Protein AF-A0A956X8L7-F1 (afdb_monomer_lite)

Structure (mmCIF, N/CA/C/O backbone):
data_AF-A0A956X8L7-F1
#
_entry.id   AF-A0A956X8L7-F1
#
loop_
_atom_site.group_PDB
_atom_site.id
_atom_site.type_symbol
_atom_site.label_atom_id
_atom_site.label_alt_id
_atom_site.label_comp_id
_atom_site.label_asym_id
_atom_site.label_entity_id
_atom_site.label_seq_id
_atom_site.pdbx_PDB_ins_code
_atom_site.Cartn_x
_atom_site.Cartn_y
_atom_site.Cartn_z
_atom_site.occupancy
_atom_site.B_iso_or_equiv
_atom_site.auth_seq_id
_atom_site.auth_comp_id
_atom_site.auth_asym_id
_atom_site.auth_atom_id
_atom_site.pdbx_PDB_model_num
ATOM 1 N N . LEU A 1 1 ? 12.543 7.233 -5.188 1.00 60.00 1 LEU A N 1
ATOM 2 C CA . LEU A 1 1 ? 12.153 8.147 -4.090 1.00 60.00 1 LEU A CA 1
ATOM 3 C C . LEU A 1 1 ? 12.471 7.559 -2.713 1.00 60.00 1 LEU A C 1
ATOM 5 O O . LEU A 1 1 ? 13.225 8.184 -1.989 1.00 60.00 1 LEU A O 1
ATOM 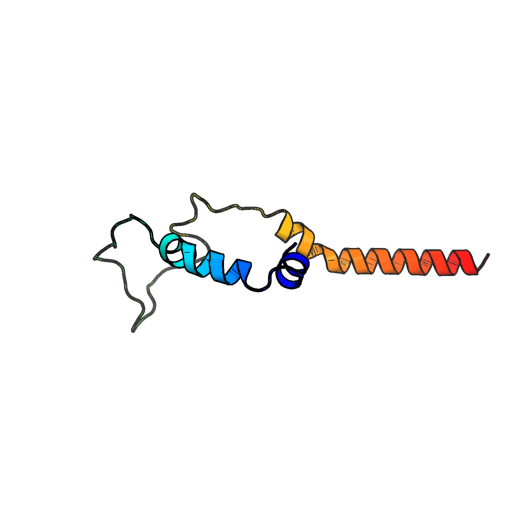9 N N . PHE A 1 2 ? 12.011 6.344 -2.386 1.00 66.06 2 PHE A N 1
ATOM 10 C CA . PHE A 1 2 ? 12.256 5.699 -1.081 1.00 66.06 2 PHE A CA 1
ATOM 11 C C . PHE A 1 2 ? 13.749 5.516 -0.731 1.00 66.06 2 PHE A C 1
ATOM 13 O O . PHE A 1 2 ? 14.177 5.873 0.358 1.00 66.06 2 PHE A O 1
ATOM 20 N N . LEU A 1 3 ? 14.565 5.057 -1.690 1.00 68.94 3 LEU A N 1
ATOM 21 C CA . LEU A 1 3 ? 16.022 4.894 -1.529 1.00 68.94 3 LEU A CA 1
ATOM 22 C C . LEU A 1 3 ? 16.750 6.202 -1.182 1.00 68.94 3 LEU A C 1
ATOM 24 O O . LEU A 1 3 ? 17.623 6.217 -0.323 1.00 68.94 3 LEU A O 1
ATOM 28 N N . TRP A 1 4 ? 16.375 7.306 -1.829 1.00 79.81 4 TRP A N 1
ATOM 29 C CA . TRP A 1 4 ? 16.960 8.621 -1.561 1.00 79.81 4 TRP A CA 1
ATOM 30 C C . TRP A 1 4 ? 16.417 9.232 -0.269 1.00 79.81 4 TRP A C 1
ATOM 32 O O . TRP A 1 4 ? 17.185 9.781 0.512 1.00 79.81 4 TRP A O 1
ATOM 42 N N . GLY A 1 5 ? 15.118 9.070 -0.004 1.00 75.06 5 GLY A N 1
ATOM 43 C CA . GLY A 1 5 ? 14.490 9.504 1.241 1.00 75.06 5 GLY A CA 1
ATOM 44 C C . GLY A 1 5 ? 15.132 8.855 2.463 1.00 75.06 5 GLY A C 1
ATOM 45 O O . GLY A 1 5 ? 15.525 9.565 3.376 1.00 75.06 5 GLY A O 1
ATOM 46 N N . ASN A 1 6 ? 15.351 7.537 2.442 1.00 79.56 6 ASN A N 1
ATOM 47 C CA . ASN A 1 6 ? 16.009 6.839 3.549 1.00 79.56 6 ASN A CA 1
ATOM 48 C C . ASN A 1 6 ? 17.487 7.234 3.703 1.00 79.56 6 ASN A C 1
ATOM 50 O O . ASN A 1 6 ? 18.012 7.279 4.809 1.00 79.56 6 ASN A O 1
ATOM 54 N N . LYS A 1 7 ? 18.165 7.549 2.591 1.00 81.69 7 LYS A N 1
ATOM 55 C CA . LYS A 1 7 ? 19.572 7.965 2.610 1.00 81.69 7 LYS A CA 1
ATOM 56 C C . LYS A 1 7 ? 19.782 9.338 3.254 1.00 81.69 7 LYS A C 1
ATOM 58 O O . LYS A 1 7 ? 20.809 9.540 3.891 1.00 81.69 7 LYS A O 1
ATOM 63 N N . PHE A 1 8 ? 18.835 10.260 3.094 1.00 85.44 8 PHE A N 1
ATOM 64 C CA . PHE A 1 8 ? 18.934 11.610 3.659 1.00 85.44 8 PHE A CA 1
ATOM 65 C C . PHE A 1 8 ? 18.135 11.796 4.956 1.00 85.44 8 PHE A C 1
ATOM 67 O O . PHE A 1 8 ? 18.496 12.634 5.775 1.00 85.44 8 PHE A O 1
ATOM 74 N N . PHE A 1 9 ? 17.080 11.008 5.166 1.00 87.38 9 PHE A N 1
ATOM 75 C CA . PHE A 1 9 ? 16.145 11.138 6.285 1.00 87.38 9 PHE A CA 1
ATOM 76 C C . PHE A 1 9 ? 15.689 9.756 6.800 1.00 87.38 9 PHE A C 1
ATOM 78 O O . PHE A 1 9 ? 14.512 9.408 6.672 1.00 87.38 9 PHE A O 1
ATOM 85 N N . PRO A 1 10 ? 16.591 8.953 7.395 1.00 82.38 10 PRO A N 1
ATOM 86 C CA . PRO A 1 10 ? 16.318 7.552 7.730 1.00 82.38 10 PRO A CA 1
ATOM 87 C C . PRO A 1 10 ? 15.159 7.355 8.721 1.00 82.38 10 PRO A C 1
ATOM 89 O O . PRO A 1 10 ? 14.432 6.377 8.626 1.00 82.38 10 PRO A O 1
ATOM 92 N N . GLY A 1 11 ? 14.935 8.303 9.638 1.00 88.44 11 GLY A N 1
ATOM 93 C CA . GLY A 1 11 ? 13.873 8.214 10.651 1.00 88.44 11 GLY A CA 1
ATOM 94 C C . GLY A 1 11 ? 12.547 8.882 10.273 1.00 88.44 11 GLY A C 1
ATOM 95 O O . GLY A 1 11 ? 11.600 8.838 11.056 1.00 88.44 11 GLY A O 1
ATOM 96 N N . LEU A 1 12 ? 12.451 9.535 9.108 1.00 89.75 12 LEU A N 1
ATOM 97 C CA . LEU A 1 12 ? 11.253 10.309 8.758 1.00 89.75 12 LEU A CA 1
ATOM 98 C C . LEU A 1 12 ? 10.035 9.405 8.532 1.00 89.75 12 LEU A C 1
ATOM 100 O O . LEU A 1 12 ? 8.924 9.761 8.924 1.00 89.75 12 LEU A O 1
ATOM 104 N N . GLY A 1 13 ? 10.256 8.230 7.934 1.00 87.25 13 GLY A N 1
ATOM 105 C CA . GLY A 1 13 ? 9.221 7.209 7.769 1.00 87.25 13 GLY A CA 1
ATOM 106 C C . GLY A 1 13 ? 8.701 6.715 9.116 1.00 87.25 13 GLY A C 1
ATOM 107 O O . GLY A 1 13 ? 7.495 6.743 9.348 1.00 87.25 13 GLY A O 1
ATOM 108 N N . ASP A 1 14 ? 9.606 6.358 10.026 1.00 89.00 14 ASP A N 1
ATOM 109 C CA . ASP A 1 14 ? 9.255 5.858 11.358 1.00 89.00 14 ASP A CA 1
ATOM 110 C C . ASP A 1 14 ? 8.512 6.910 12.185 1.00 89.00 14 ASP A C 1
ATOM 112 O O . ASP A 1 14 ? 7.491 6.604 12.796 1.00 89.00 14 ASP A O 1
ATOM 116 N N . TRP A 1 15 ? 8.952 8.171 12.152 1.00 90.38 15 TRP A N 1
ATOM 117 C CA . TRP A 1 15 ? 8.256 9.268 12.829 1.00 90.38 15 TRP A CA 1
ATOM 118 C C . TRP A 1 15 ? 6.848 9.496 12.265 1.00 90.38 15 TRP A C 1
ATOM 120 O O . TRP A 1 15 ? 5.883 9.642 13.020 1.00 90.38 15 TRP A O 1
ATOM 130 N N . TYR A 1 16 ? 6.709 9.492 10.937 1.00 89.56 16 TYR A N 1
ATOM 131 C CA . TYR A 1 16 ? 5.412 9.649 10.284 1.00 89.56 16 TYR A CA 1
ATOM 132 C C . TYR A 1 16 ? 4.461 8.498 10.637 1.00 89.56 16 TYR A C 1
ATOM 134 O O . TYR A 1 16 ? 3.298 8.735 10.981 1.00 89.56 16 TYR A O 1
ATOM 142 N N . LEU A 1 17 ? 4.956 7.259 10.604 1.00 90.44 17 LEU A N 1
ATOM 143 C CA . LEU A 1 17 ? 4.189 6.071 10.972 1.00 90.44 17 LEU A CA 1
ATOM 144 C C . LEU A 1 17 ? 3.836 6.063 12.463 1.00 90.44 17 LEU A C 1
ATOM 146 O O . LEU A 1 17 ? 2.694 5.765 12.799 1.00 90.44 17 LEU A O 1
ATOM 150 N N . ALA A 1 18 ? 4.742 6.473 13.351 1.00 90.88 18 ALA A N 1
ATOM 151 C CA . ALA A 1 18 ? 4.446 6.624 14.775 1.00 90.88 18 ALA A CA 1
ATOM 152 C C . ALA A 1 18 ? 3.347 7.672 15.025 1.00 90.88 18 ALA A C 1
ATOM 154 O O . ALA A 1 18 ? 2.501 7.502 15.901 1.00 90.88 18 ALA A O 1
ATOM 155 N N . ARG A 1 19 ? 3.321 8.748 14.227 1.00 92.44 19 ARG A N 1
ATOM 156 C CA . ARG A 1 19 ? 2.325 9.824 14.334 1.00 92.44 19 ARG A CA 1
ATOM 157 C C . ARG A 1 19 ? 0.951 9.428 13.786 1.00 92.44 19 ARG A C 1
ATOM 159 O O . ARG A 1 19 ? -0.060 9.873 14.325 1.00 92.44 19 ARG A O 1
ATOM 166 N N . THR A 1 20 ? 0.907 8.667 12.694 1.00 94.62 20 THR A N 1
ATOM 167 C CA . THR A 1 20 ? -0.322 8.484 11.894 1.00 94.62 20 THR A CA 1
ATOM 168 C C . THR A 1 20 ? -0.809 7.041 11.795 1.00 94.62 20 THR A C 1
ATOM 170 O O . THR A 1 20 ? -2.003 6.823 11.594 1.00 94.62 20 THR A O 1
ATOM 173 N N . GLY A 1 21 ? 0.073 6.060 11.988 1.00 90.19 21 GLY A N 1
ATOM 174 C CA . GLY A 1 21 ? -0.177 4.651 11.688 1.00 90.19 21 GLY A CA 1
ATOM 175 C C . GLY A 1 21 ? -1.273 4.013 12.537 1.00 90.19 21 GLY A C 1
ATOM 176 O O . GLY A 1 21 ? -2.083 3.253 12.019 1.00 90.19 21 GLY A O 1
ATOM 177 N N . TYR A 1 22 ? -1.359 4.352 13.826 1.00 89.62 22 TYR A N 1
ATOM 178 C CA . TYR A 1 22 ? -2.411 3.805 14.693 1.00 89.62 22 TYR A CA 1
ATOM 179 C C . TYR A 1 22 ? -3.805 4.316 14.309 1.00 89.62 22 TYR A C 1
ATOM 181 O O . TYR A 1 22 ? -4.786 3.575 14.340 1.00 89.62 22 TYR A O 1
ATOM 189 N N . LYS A 1 23 ? -3.907 5.593 13.925 1.00 89.88 23 LYS A N 1
ATOM 190 C CA . LYS A 1 23 ? -5.181 6.184 13.507 1.00 89.88 23 LYS A CA 1
ATOM 191 C C . LYS A 1 23 ? -5.592 5.702 12.115 1.00 89.88 23 LYS A C 1
ATOM 193 O O . LYS A 1 23 ? -6.773 5.485 11.889 1.00 89.88 23 LYS A O 1
ATOM 198 N N . SER A 1 24 ? -4.643 5.510 11.197 1.00 87.62 24 SER A N 1
ATOM 199 C CA . SER A 1 24 ? -4.946 5.071 9.828 1.00 87.62 24 SER A CA 1
ATOM 200 C C . SER A 1 24 ? -5.427 3.621 9.725 1.00 87.62 24 SER A C 1
ATOM 202 O O . SER A 1 24 ? -6.018 3.262 8.711 1.00 87.62 24 SER A O 1
ATOM 204 N N . GLN A 1 25 ? -5.189 2.799 10.753 1.00 88.25 25 GLN A N 1
ATOM 205 C CA . GLN A 1 25 ? -5.702 1.427 10.837 1.00 88.25 25 GLN A CA 1
ATOM 206 C C . GLN A 1 25 ? -7.111 1.332 11.437 1.00 88.25 25 GLN A C 1
ATOM 208 O O . GLN A 1 25 ? -7.727 0.272 11.366 1.00 88.25 25 GLN A O 1
ATOM 213 N N . GLN A 1 26 ? -7.620 2.408 12.042 1.00 90.75 26 GLN A N 1
ATOM 214 C CA . GLN A 1 26 ? -8.952 2.429 12.639 1.00 90.75 26 GLN A CA 1
ATOM 215 C C . GLN A 1 26 ? -10.004 2.899 11.634 1.00 90.75 26 GLN A C 1
ATOM 217 O O . GLN A 1 26 ? -9.721 3.670 10.717 1.00 90.75 26 GLN A O 1
ATOM 222 N N . THR A 1 27 ? -11.231 2.432 11.838 1.00 87.00 27 THR A N 1
ATOM 223 C CA . THR A 1 27 ? -12.433 2.894 11.145 1.00 87.00 27 THR A CA 1
ATOM 224 C C . THR A 1 27 ? -13.449 3.337 12.188 1.00 87.00 27 THR A C 1
ATOM 226 O O . THR A 1 27 ? -13.481 2.789 13.289 1.00 87.00 27 THR A O 1
ATOM 229 N N . ASP A 1 28 ? -14.269 4.323 11.836 1.00 90.06 28 ASP A N 1
ATOM 230 C CA . ASP A 1 28 ? -15.397 4.754 12.665 1.00 90.06 28 ASP A CA 1
ATOM 231 C C . ASP A 1 28 ? -16.601 3.797 12.524 1.00 90.06 28 ASP A C 1
ATOM 233 O O . ASP A 1 28 ? -17.621 3.967 13.190 1.00 90.06 28 ASP A O 1
ATOM 237 N N . GLU A 1 29 ? -16.497 2.780 11.658 1.00 87.88 29 GLU A N 1
ATOM 238 C CA . GLU A 1 29 ? -17.517 1.746 11.493 1.00 87.88 29 GLU A CA 1
ATOM 239 C C . GLU A 1 29 ? -17.625 0.870 12.756 1.00 87.88 29 GLU A C 1
ATOM 241 O O . GLU A 1 29 ? -16.619 0.327 13.230 1.00 87.88 29 GLU A O 1
ATOM 246 N N . PRO A 1 30 ? -18.838 0.697 13.313 1.00 90.25 30 PRO A N 1
ATOM 247 C CA . PRO A 1 30 ? -19.038 -0.141 14.483 1.00 90.25 30 PRO A CA 1
ATOM 248 C C . PRO A 1 30 ? -18.721 -1.604 14.162 1.00 90.25 30 PRO A C 1
ATOM 250 O O . PRO A 1 30 ? -19.008 -2.109 13.077 1.00 90.25 30 PRO A O 1
ATOM 253 N N . ARG A 1 31 ? -18.150 -2.310 15.141 1.00 86.94 31 ARG A N 1
ATOM 254 C CA . ARG A 1 31 ? -17.891 -3.745 15.018 1.00 86.94 31 ARG A CA 1
ATOM 255 C C . ARG A 1 31 ? -19.212 -4.509 14.957 1.00 86.94 31 ARG A C 1
ATOM 257 O O . ARG A 1 31 ? -20.035 -4.374 15.856 1.00 86.94 31 ARG A O 1
ATOM 264 N N . ASP A 1 32 ? -19.335 -5.379 13.963 1.00 88.31 32 ASP A N 1
ATOM 265 C CA . ASP A 1 32 ? -20.411 -6.362 13.892 1.00 88.31 32 ASP A CA 1
ATOM 266 C C . ASP A 1 32 ? -20.311 -7.357 15.075 1.00 88.31 32 ASP A C 1
ATOM 268 O O . ASP A 1 32 ? -19.283 -8.043 15.207 1.00 88.31 32 ASP A O 1
ATOM 272 N N . PRO A 1 33 ? -21.324 -7.421 15.964 1.00 90.25 33 PRO A N 1
ATOM 273 C CA . PRO A 1 33 ? -21.342 -8.350 17.091 1.00 90.25 33 PRO A CA 1
ATOM 274 C C . PRO A 1 33 ? -21.521 -9.814 16.663 1.00 90.25 33 PRO A C 1
ATOM 276 O O . PRO A 1 33 ? -21.113 -10.702 17.411 1.00 90.25 33 PRO A O 1
ATOM 279 N N . GLU A 1 34 ? -22.074 -10.068 15.477 1.00 91.00 34 GLU A N 1
ATOM 280 C CA . GLU A 1 34 ? -22.349 -11.411 14.946 1.00 91.00 34 GLU A CA 1
ATOM 281 C C . GLU A 1 34 ? -21.267 -11.896 13.970 1.00 91.00 34 GLU A C 1
ATOM 283 O O . GLU A 1 34 ? -21.358 -12.996 13.424 1.00 91.00 34 GLU A O 1
ATOM 288 N N . ARG A 1 35 ? -20.197 -11.107 13.793 1.00 87.88 35 ARG A N 1
ATOM 289 C CA . ARG A 1 35 ? -19.033 -11.459 12.976 1.00 87.88 35 ARG A CA 1
ATOM 290 C C . ARG A 1 35 ? -18.555 -12.891 13.282 1.00 87.88 35 ARG A C 1
ATOM 292 O O . ARG A 1 35 ? -18.155 -13.160 14.421 1.00 87.88 35 ARG A O 1
ATOM 299 N N . PRO A 1 36 ? -18.447 -13.772 12.271 1.00 88.25 36 PRO A N 1
ATOM 300 C CA . PRO A 1 36 ? -17.906 -15.107 12.472 1.00 88.25 36 PRO A CA 1
ATOM 301 C C . PRO A 1 36 ? -16.423 -15.043 12.866 1.00 88.25 36 PRO A C 1
ATOM 303 O O . PRO A 1 36 ? -15.657 -14.194 12.394 1.00 88.25 36 PRO A O 1
ATOM 306 N N . PHE A 1 37 ? -16.010 -15.949 13.751 1.00 87.19 37 PHE A N 1
ATOM 307 C CA . PHE A 1 37 ? -14.618 -16.114 14.167 1.00 87.19 37 PHE A CA 1
ATOM 308 C C . PHE A 1 37 ? -13.987 -17.316 13.464 1.00 87.19 37 PHE A C 1
ATOM 310 O O . PHE A 1 37 ? -14.662 -18.290 13.156 1.00 87.19 37 PHE A O 1
ATOM 317 N N . ASN A 1 38 ? -12.672 -17.264 13.262 1.00 91.06 38 ASN A N 1
ATOM 318 C CA . ASN A 1 38 ? -11.900 -18.324 12.612 1.00 91.06 38 ASN A CA 1
ATOM 319 C C . ASN A 1 38 ? -10.857 -18.973 13.544 1.00 91.06 38 ASN A C 1
ATOM 321 O O . ASN A 1 38 ? -9.833 -19.466 13.081 1.00 91.06 38 ASN A O 1
ATOM 325 N N . LEU A 1 39 ? -11.069 -18.911 14.866 1.00 92.25 39 LEU A N 1
ATOM 326 C CA . LEU A 1 39 ? -10.076 -19.356 15.856 1.00 92.25 39 LEU A CA 1
ATOM 327 C C . LEU A 1 39 ? -9.925 -20.882 15.921 1.00 92.25 39 LEU A C 1
ATOM 329 O O . LEU A 1 39 ? -8.836 -21.373 16.200 1.00 92.25 39 LEU A O 1
ATOM 333 N N . TRP A 1 40 ? -11.014 -21.615 15.683 1.00 93.31 40 TRP A N 1
ATOM 334 C CA . TRP A 1 40 ? -11.070 -23.073 15.847 1.00 93.31 40 TRP A CA 1
ATOM 335 C C . TRP A 1 40 ? -11.423 -23.804 14.552 1.00 93.31 40 TRP A C 1
ATOM 337 O O . TRP A 1 40 ? -10.949 -24.913 14.321 1.00 93.31 40 TRP A O 1
ATOM 347 N N . GLN A 1 41 ? -12.234 -23.180 13.700 1.00 93.31 41 GLN A N 1
ATOM 348 C CA . GLN A 1 41 ? -12.587 -23.665 12.371 1.00 93.31 41 GLN A CA 1
ATOM 349 C C . GLN A 1 41 ? -12.507 -22.501 11.378 1.00 93.31 41 GLN A C 1
ATOM 351 O O . GLN A 1 41 ? -12.734 -21.356 11.780 1.00 93.31 41 GLN A O 1
ATOM 356 N N . PRO A 1 42 ? -12.173 -22.756 10.102 1.00 91.06 42 PRO A N 1
ATOM 357 C CA . PRO A 1 42 ? -12.298 -21.738 9.068 1.00 91.06 42 PRO A CA 1
ATOM 358 C C . PRO A 1 42 ? -13.756 -21.281 8.954 1.00 91.06 42 PRO A C 1
ATOM 360 O O . PRO A 1 42 ? -14.680 -22.058 9.179 1.00 91.06 42 PRO A O 1
ATOM 363 N N . VAL A 1 43 ? -13.952 -20.013 8.598 1.00 91.44 43 VAL A N 1
ATOM 364 C CA . VAL A 1 43 ? -15.276 -19.515 8.215 1.00 91.44 43 VAL A CA 1
ATOM 365 C C . VAL A 1 43 ? -15.565 -20.016 6.803 1.00 91.44 43 VAL A C 1
ATOM 367 O O . VAL A 1 43 ? -14.676 -19.970 5.953 1.00 91.44 43 VAL A O 1
ATOM 370 N N . ASP A 1 44 ? -16.783 -20.488 6.554 1.00 89.06 44 ASP A N 1
ATOM 371 C CA . ASP A 1 44 ? -17.201 -20.911 5.219 1.00 89.06 44 ASP A CA 1
ATOM 372 C C . ASP A 1 44 ? -17.271 -19.710 4.261 1.00 89.06 44 ASP A C 1
ATOM 374 O O . ASP A 1 44 ? -17.820 -18.660 4.601 1.00 89.06 44 ASP A O 1
ATOM 378 N N . GLY A 1 45 ? -16.727 -19.867 3.050 1.00 85.12 45 GLY A N 1
ATOM 379 C CA . GLY A 1 45 ? -16.796 -18.861 1.985 1.00 85.12 45 GLY A CA 1
ATOM 380 C C . GLY A 1 45 ? -15.504 -18.701 1.178 1.00 85.12 45 GLY A C 1
ATOM 381 O O . GLY A 1 45 ? -14.431 -19.141 1.589 1.00 85.12 45 GLY A O 1
ATOM 382 N N . ASP A 1 46 ? -15.616 -18.049 0.017 1.00 83.62 46 ASP A N 1
ATOM 383 C CA . ASP A 1 46 ? -14.473 -17.607 -0.789 1.00 83.62 46 ASP A CA 1
ATOM 384 C C . ASP A 1 46 ? -14.082 -16.179 -0.382 1.00 83.62 46 ASP A C 1
ATOM 386 O O . ASP A 1 46 ? -14.681 -15.194 -0.817 1.00 83.62 46 ASP A O 1
ATOM 390 N N . PHE A 1 47 ? -13.076 -16.072 0.486 1.00 79.19 47 PHE A N 1
ATOM 391 C CA . PHE A 1 47 ? -12.499 -14.798 0.921 1.00 79.19 47 PHE A CA 1
ATOM 392 C C . PHE A 1 47 ? -11.387 -14.348 -0.030 1.00 79.19 47 PHE A C 1
ATOM 394 O O . PHE A 1 47 ? -10.248 -14.121 0.389 1.00 79.19 47 PHE A O 1
ATOM 401 N N . GLY A 1 48 ? -11.715 -14.252 -1.322 1.00 81.25 48 GLY A N 1
ATOM 402 C CA . GLY A 1 48 ? -10.840 -13.688 -2.345 1.00 81.25 48 GLY A CA 1
ATOM 403 C C . GLY A 1 48 ? -10.411 -12.246 -2.031 1.00 81.25 48 GLY A C 1
ATOM 404 O O . GLY A 1 48 ? -10.679 -11.696 -0.969 1.00 81.25 48 GLY A O 1
ATOM 405 N N . ALA A 1 49 ? -9.741 -11.579 -2.970 1.00 86.19 49 ALA A N 1
ATOM 406 C CA . ALA A 1 49 ? -9.148 -10.249 -2.749 1.00 86.19 49 ALA A CA 1
ATOM 407 C C . ALA A 1 49 ? -10.159 -9.086 -2.556 1.00 86.19 49 ALA A C 1
ATOM 409 O O . ALA A 1 49 ? -9.768 -7.922 -2.642 1.00 86.19 49 ALA A O 1
ATOM 410 N N . HIS A 1 50 ? -11.429 -9.400 -2.304 1.00 86.56 50 HIS A N 1
ATOM 411 C CA . HIS A 1 50 ? -12.563 -8.488 -2.227 1.00 86.56 50 HIS A CA 1
ATOM 412 C C . HIS A 1 50 ? -13.102 -8.384 -0.796 1.00 86.56 50 HIS A C 1
ATOM 414 O O . HIS A 1 50 ? -13.004 -9.321 -0.002 1.00 86.56 50 HIS A O 1
ATOM 420 N N . GLY A 1 51 ? -13.656 -7.229 -0.438 1.00 85.00 51 GLY A N 1
ATOM 421 C CA . GLY A 1 51 ? -14.156 -6.965 0.909 1.00 85.00 51 GLY A CA 1
ATOM 422 C C . GLY A 1 51 ? -14.427 -5.487 1.183 1.00 85.00 51 GLY A C 1
ATOM 423 O O . GLY A 1 51 ? -14.653 -4.691 0.278 1.00 85.00 51 GLY A O 1
ATOM 424 N N . ALA A 1 52 ? -14.355 -5.087 2.457 1.00 82.75 52 ALA A N 1
ATOM 425 C CA . ALA A 1 52 ? -14.736 -3.747 2.937 1.00 82.75 52 ALA A CA 1
ATOM 426 C C . ALA A 1 52 ? -14.004 -2.564 2.259 1.00 82.75 52 ALA A C 1
ATOM 428 O O . ALA A 1 52 ? -14.414 -1.410 2.378 1.00 82.75 52 ALA A O 1
ATOM 429 N N . PHE A 1 53 ? -12.912 -2.826 1.540 1.00 86.38 53 PHE A N 1
ATOM 430 C CA . PHE A 1 53 ? -12.147 -1.809 0.823 1.00 86.38 53 PHE A CA 1
ATOM 431 C C . PHE A 1 53 ? -12.441 -1.745 -0.679 1.00 86.38 53 PHE A C 1
ATOM 433 O O . PHE A 1 53 ? -11.886 -0.862 -1.333 1.00 86.38 53 PHE A O 1
ATOM 440 N N . ASP A 1 54 ? -13.316 -2.593 -1.228 1.00 90.06 54 ASP A N 1
ATOM 441 C CA . ASP A 1 54 ? -13.591 -2.657 -2.673 1.00 90.06 54 ASP A CA 1
ATOM 442 C C . ASP A 1 54 ? -14.015 -1.311 -3.258 1.00 90.06 54 ASP A C 1
ATOM 444 O O . ASP A 1 54 ? -13.517 -0.905 -4.304 1.00 90.06 54 ASP A O 1
ATOM 448 N N . ALA A 1 55 ? -14.839 -0.550 -2.530 1.00 90.50 55 ALA A N 1
ATOM 449 C CA . ALA A 1 55 ? -15.284 0.782 -2.948 1.00 90.50 55 ALA A CA 1
ATOM 450 C C . ALA A 1 55 ? -14.132 1.791 -3.145 1.00 90.50 55 ALA A C 1
ATOM 452 O O . ALA A 1 55 ? -14.306 2.824 -3.790 1.00 90.50 55 ALA A O 1
ATOM 453 N N . ARG A 1 56 ? -12.955 1.519 -2.569 1.00 89.69 56 ARG A N 1
ATOM 454 C CA . ARG A 1 56 ? -11.745 2.351 -2.673 1.00 89.69 56 ARG A CA 1
ATOM 455 C C . ARG A 1 56 ? -10.610 1.653 -3.423 1.00 89.69 56 ARG A C 1
ATOM 457 O O . ARG A 1 56 ? -9.585 2.286 -3.694 1.00 89.69 56 ARG A O 1
ATOM 464 N N . ALA A 1 57 ? -10.762 0.368 -3.729 1.00 91.56 57 ALA A N 1
ATOM 465 C CA . ALA A 1 57 ? -9.772 -0.404 -4.450 1.00 91.56 57 ALA A CA 1
ATOM 466 C C . ALA A 1 57 ? -9.641 0.110 -5.890 1.00 91.56 57 ALA A C 1
ATOM 468 O O . ALA A 1 57 ? -10.554 0.703 -6.463 1.00 91.56 57 ALA A O 1
ATOM 469 N N . LYS A 1 58 ? -8.462 -0.092 -6.482 1.00 92.56 58 LYS A N 1
ATOM 470 C CA . LYS A 1 58 ? -8.196 0.259 -7.878 1.00 92.56 58 LYS A CA 1
ATOM 471 C C . LYS A 1 58 ? -7.849 -1.000 -8.643 1.00 92.56 58 LYS A C 1
ATOM 473 O O . LYS A 1 58 ? -6.908 -1.695 -8.277 1.00 92.56 58 LYS A O 1
ATOM 478 N N . GLU A 1 59 ? 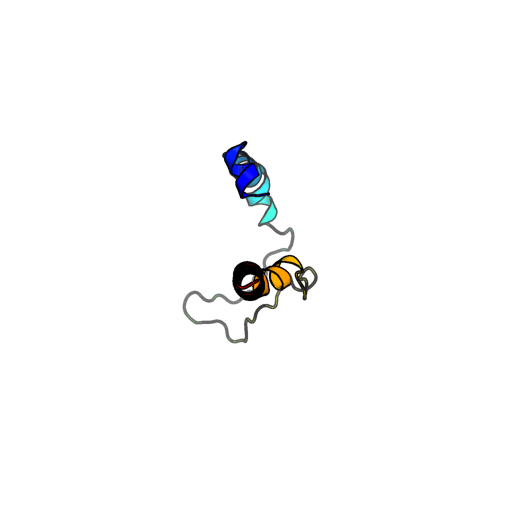-8.544 -1.225 -9.751 1.00 90.94 59 GLU A N 1
ATOM 479 C CA . GLU A 1 59 ? -8.314 -2.384 -10.621 1.00 90.94 59 GLU A CA 1
ATOM 480 C C . GLU A 1 59 ? -6.934 -2.366 -11.288 1.00 90.94 59 GLU A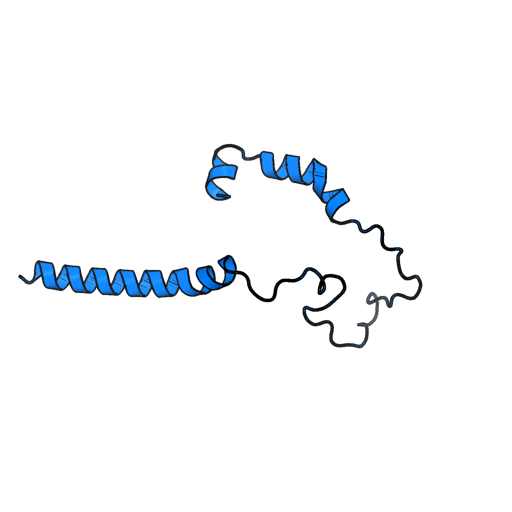 C 1
ATOM 482 O O . GLU A 1 59 ? -6.397 -3.406 -11.661 1.00 90.94 59 GLU A O 1
ATOM 487 N N . ARG A 1 60 ? -6.345 -1.175 -11.465 1.00 91.94 60 ARG A N 1
ATOM 488 C CA . ARG A 1 60 ? -5.055 -1.007 -12.139 1.00 91.94 60 ARG A CA 1
ATOM 489 C C . ARG A 1 60 ? -4.111 -0.107 -11.359 1.00 91.94 60 ARG A C 1
ATOM 491 O O . ARG A 1 60 ? -4.495 0.930 -10.817 1.00 91.94 60 ARG A O 1
ATOM 498 N N . SER A 1 61 ? -2.837 -0.484 -11.380 1.00 92.50 61 SER A N 1
ATOM 499 C CA . SER A 1 61 ? -1.726 0.298 -10.845 1.00 92.50 61 SER A CA 1
ATOM 500 C C . SER A 1 61 ? -0.661 0.427 -11.923 1.00 92.50 61 SER A C 1
ATOM 502 O O . SER A 1 61 ? -0.019 -0.554 -12.289 1.00 92.50 61 SER A O 1
ATOM 504 N N . TRP A 1 62 ? -0.461 1.646 -12.428 1.00 92.06 62 TRP A N 1
ATOM 505 C CA . TRP A 1 62 ? 0.561 1.925 -13.442 1.00 92.06 62 TRP A CA 1
ATOM 506 C C . TRP A 1 62 ? 1.952 1.504 -12.957 1.00 92.06 62 TRP A C 1
ATOM 508 O O . TRP A 1 62 ? 2.735 0.952 -13.721 1.00 92.06 62 TRP A O 1
ATOM 518 N N . TYR A 1 63 ? 2.230 1.699 -11.665 1.00 90.69 63 TYR A N 1
ATOM 519 C CA . TYR A 1 63 ? 3.502 1.324 -11.064 1.00 90.69 63 TYR A CA 1
ATOM 520 C C . TYR A 1 63 ? 3.696 -0.191 -11.097 1.00 90.69 63 TYR A C 1
ATOM 522 O O . TYR A 1 63 ? 4.769 -0.664 -11.464 1.00 90.69 63 TYR A O 1
ATOM 530 N N . LEU A 1 64 ? 2.647 -0.948 -10.754 1.00 92.25 64 LEU A N 1
ATOM 531 C CA . LEU A 1 64 ? 2.669 -2.406 -10.805 1.00 92.25 64 LEU A CA 1
ATOM 532 C C . LEU A 1 64 ? 2.852 -2.903 -12.243 1.00 92.25 64 LEU A C 1
ATOM 534 O O . LEU A 1 64 ? 3.719 -3.739 -12.480 1.00 92.25 64 LEU A O 1
ATOM 538 N N . GLU A 1 65 ? 2.086 -2.366 -13.195 1.00 91.06 65 GLU A N 1
ATOM 539 C CA . GLU A 1 65 ? 2.199 -2.748 -14.607 1.00 91.06 65 GLU A CA 1
ATOM 540 C C . GLU A 1 65 ? 3.600 -2.479 -15.161 1.00 91.06 65 GLU A C 1
ATOM 542 O O . GLU A 1 65 ? 4.211 -3.367 -15.749 1.00 91.06 65 GLU A O 1
ATOM 547 N N . MET A 1 66 ? 4.169 -1.300 -14.910 1.00 90.94 66 MET A N 1
ATOM 548 C CA . MET A 1 66 ? 5.524 -0.974 -15.365 1.00 90.94 66 MET A CA 1
ATOM 549 C C . MET A 1 66 ? 6.587 -1.872 -14.719 1.00 90.94 66 MET A C 1
ATOM 551 O O . MET A 1 66 ? 7.516 -2.319 -15.395 1.00 90.94 66 MET A O 1
ATOM 555 N N . ASN A 1 67 ? 6.452 -2.174 -13.424 1.00 92.62 67 ASN A N 1
ATOM 556 C CA . ASN A 1 67 ? 7.423 -3.015 -12.723 1.00 92.62 67 ASN A CA 1
ATOM 557 C C . ASN A 1 67 ? 7.443 -4.461 -13.221 1.00 92.62 67 ASN A C 1
ATOM 559 O O . ASN A 1 67 ? 8.518 -5.063 -13.240 1.00 92.62 67 ASN A O 1
ATOM 563 N N . LYS A 1 68 ? 6.301 -5.009 -13.663 1.00 93.75 68 LYS A N 1
ATOM 564 C CA . LYS A 1 68 ? 6.244 -6.358 -14.259 1.00 93.75 68 LYS A CA 1
ATOM 565 C C . LYS A 1 68 ? 7.212 -6.496 -15.438 1.00 93.75 68 LYS A C 1
ATOM 567 O O . LYS A 1 68 ? 7.836 -7.542 -15.602 1.00 93.75 68 LYS A O 1
ATOM 572 N N . TYR A 1 69 ? 7.375 -5.430 -16.224 1.00 92.69 69 TYR A N 1
ATOM 573 C CA . TYR A 1 69 ? 8.158 -5.459 -17.459 1.00 92.69 69 TYR A CA 1
ATOM 574 C C . TYR A 1 69 ? 9.554 -4.845 -17.344 1.00 92.69 69 TYR A C 1
ATOM 576 O O . TYR A 1 69 ? 10.339 -4.970 -18.280 1.00 92.69 69 TYR A O 1
ATOM 584 N N . VAL A 1 70 ? 9.919 -4.241 -16.208 1.00 93.19 70 VAL A N 1
ATOM 585 C CA . VAL A 1 70 ? 11.210 -3.541 -16.072 1.00 93.19 70 VAL A CA 1
ATOM 586 C C . VAL A 1 70 ? 12.403 -4.457 -16.372 1.00 93.19 70 VAL A C 1
ATOM 588 O O . VAL A 1 70 ? 13.330 -4.060 -17.072 1.00 93.19 70 VAL A O 1
ATOM 591 N N . ARG A 1 71 ? 12.364 -5.709 -15.896 1.00 91.94 71 ARG A N 1
ATOM 592 C CA . ARG A 1 71 ? 13.430 -6.701 -16.113 1.00 91.94 71 ARG A CA 1
ATOM 593 C C . ARG A 1 71 ? 13.494 -7.205 -17.558 1.00 91.94 71 ARG A C 1
ATOM 595 O O . ARG A 1 71 ? 14.570 -7.101 -18.142 1.00 91.94 71 ARG A O 1
ATOM 602 N N . PRO A 1 72 ? 12.409 -7.732 -18.160 1.00 94.06 72 PRO A N 1
ATOM 603 C CA . PRO A 1 72 ? 12.467 -8.189 -19.546 1.00 94.06 72 PRO A CA 1
ATOM 604 C C . PRO A 1 72 ? 12.784 -7.050 -20.522 1.00 94.06 72 PRO A C 1
ATOM 606 O O . PRO A 1 72 ? 13.564 -7.263 -21.445 1.00 94.06 72 PRO A O 1
ATOM 609 N N . VAL A 1 73 ? 12.276 -5.833 -20.292 1.00 95.06 73 VAL A N 1
ATOM 610 C CA . VAL A 1 73 ? 12.624 -4.659 -21.112 1.00 95.06 73 VAL A CA 1
ATOM 611 C C . VAL A 1 73 ? 14.105 -4.310 -20.979 1.00 95.06 73 VAL A C 1
ATOM 613 O O . VAL A 1 73 ? 14.764 -4.088 -21.992 1.00 95.06 73 VAL A O 1
ATOM 616 N N . ALA A 1 74 ? 14.656 -4.306 -19.761 1.00 95.38 74 ALA A N 1
ATOM 617 C CA . ALA A 1 74 ? 16.082 -4.054 -19.556 1.00 95.38 74 ALA A CA 1
ATOM 618 C C . ALA A 1 74 ? 16.960 -5.113 -20.241 1.00 95.38 74 ALA A C 1
ATOM 620 O O . ALA A 1 74 ? 17.964 -4.768 -20.861 1.00 95.38 74 ALA A O 1
ATOM 621 N N . LEU A 1 75 ? 16.569 -6.388 -20.175 1.00 96.81 75 LEU A N 1
ATOM 622 C CA . LEU A 1 75 ? 17.284 -7.482 -20.837 1.00 96.81 75 LEU A CA 1
ATOM 623 C C . LEU A 1 75 ? 17.226 -7.362 -22.363 1.00 96.81 75 LEU A C 1
ATOM 625 O O . LEU A 1 75 ? 18.263 -7.444 -23.017 1.00 96.81 75 LEU A O 1
ATOM 629 N N . ALA A 1 76 ? 16.041 -7.121 -22.927 1.00 96.69 76 ALA A N 1
ATOM 630 C CA . ALA A 1 76 ? 15.869 -6.934 -24.366 1.00 96.69 76 ALA A CA 1
ATOM 631 C C . ALA A 1 76 ? 16.649 -5.710 -24.870 1.00 96.69 76 ALA A C 1
ATOM 633 O O . ALA A 1 76 ? 17.372 -5.797 -25.862 1.00 96.69 76 ALA A O 1
ATOM 634 N N . GLY A 1 77 ? 16.565 -4.589 -24.149 1.00 96.62 77 GLY A N 1
ATOM 635 C CA . GLY A 1 77 ? 17.331 -3.380 -24.447 1.00 96.62 77 GLY A CA 1
ATOM 636 C C . GLY A 1 77 ? 18.840 -3.617 -24.371 1.00 96.62 77 GLY A C 1
ATOM 637 O O . GLY A 1 77 ? 19.566 -3.237 -25.285 1.00 96.62 77 GLY A O 1
ATOM 638 N N . GLY A 1 78 ? 19.314 -4.309 -23.331 1.00 97.38 78 GLY A N 1
ATOM 639 C CA . GLY A 1 78 ? 20.722 -4.680 -23.184 1.00 97.38 78 GLY A CA 1
ATOM 640 C C . GLY A 1 78 ? 21.222 -5.578 -24.318 1.00 97.38 78 GLY A C 1
ATOM 641 O O . GLY A 1 78 ? 22.299 -5.334 -24.859 1.00 97.38 78 GLY A O 1
ATOM 642 N N . ALA A 1 79 ? 20.427 -6.568 -24.732 1.00 96.88 79 ALA A N 1
ATOM 643 C CA . ALA A 1 79 ? 20.761 -7.443 -25.853 1.00 96.88 79 ALA A CA 1
ATOM 644 C C . A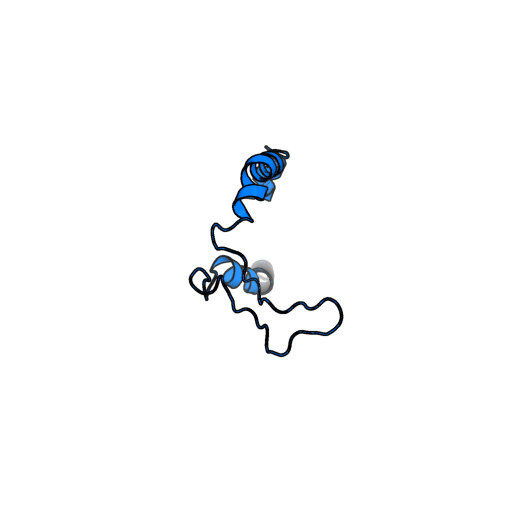LA A 1 79 ? 20.852 -6.671 -27.180 1.00 96.88 79 ALA A C 1
ATOM 646 O O . ALA A 1 79 ? 21.827 -6.831 -27.914 1.00 96.88 79 ALA A O 1
ATOM 647 N N . LEU A 1 80 ? 19.884 -5.792 -27.465 1.00 97.50 80 LEU A N 1
ATOM 648 C CA . LEU A 1 80 ? 19.893 -4.952 -28.668 1.00 97.50 80 LEU A CA 1
ATOM 649 C C . LEU A 1 80 ? 21.114 -4.025 -28.708 1.00 97.50 80 LEU A C 1
ATOM 651 O O . LEU A 1 80 ? 21.779 -3.932 -29.741 1.00 97.50 80 LEU A O 1
ATOM 655 N N . LEU A 1 81 ? 21.444 -3.382 -27.584 1.00 97.31 81 LEU A N 1
ATOM 656 C CA . LEU A 1 81 ? 22.637 -2.539 -27.471 1.00 97.31 81 LEU A CA 1
ATOM 657 C C . LEU A 1 81 ? 23.927 -3.349 -27.654 1.00 97.31 81 LEU A C 1
ATOM 659 O O . LEU A 1 81 ? 24.837 -2.895 -28.347 1.00 97.31 81 LEU A O 1
ATOM 663 N N . GLY A 1 82 ? 23.999 -4.557 -27.089 1.00 96.50 82 GLY A N 1
ATOM 664 C CA . GLY A 1 82 ? 25.138 -5.459 -27.264 1.00 96.50 82 GLY A CA 1
ATOM 665 C C . GLY A 1 82 ? 25.345 -5.868 -28.725 1.00 96.50 82 GLY A C 1
ATOM 666 O O . GLY A 1 82 ? 26.461 -5.791 -29.235 1.00 96.50 82 GLY A O 1
ATOM 667 N N . VAL A 1 83 ? 24.267 -6.229 -29.428 1.00 96.44 83 VAL A N 1
ATOM 668 C CA . VAL A 1 83 ? 24.309 -6.556 -30.862 1.00 96.44 83 VAL A CA 1
ATOM 669 C C . VAL A 1 83 ? 24.744 -5.343 -31.688 1.00 96.44 83 VAL A C 1
ATOM 671 O O . VAL A 1 83 ? 25.651 -5.461 -32.512 1.00 96.44 83 VAL A O 1
ATOM 674 N N . ALA A 1 84 ? 24.166 -4.165 -31.440 1.00 95.94 84 ALA A N 1
ATOM 675 C CA . ALA A 1 84 ? 24.546 -2.934 -32.133 1.00 95.94 84 ALA A CA 1
ATOM 676 C C . ALA A 1 84 ? 26.031 -2.585 -31.927 1.00 95.94 84 ALA A C 1
ATOM 678 O O . ALA A 1 84 ? 26.710 -2.203 -32.880 1.00 95.94 84 ALA A O 1
ATOM 679 N N . ALA A 1 85 ? 26.558 -2.774 -30.713 1.00 95.81 85 ALA A N 1
ATOM 680 C CA . ALA A 1 85 ? 27.969 -2.554 -30.408 1.00 95.81 85 ALA A CA 1
ATOM 681 C C . ALA A 1 85 ? 28.895 -3.535 -31.151 1.00 95.81 85 ALA A C 1
ATOM 683 O O . ALA A 1 85 ? 29.940 -3.123 -31.657 1.00 95.81 85 ALA A O 1
ATOM 684 N N . LEU A 1 86 ? 28.513 -4.813 -31.266 1.00 95.19 86 LEU A N 1
ATOM 685 C CA . LEU A 1 86 ? 29.264 -5.803 -32.049 1.00 95.19 86 LEU A CA 1
ATOM 686 C C . LEU A 1 86 ? 29.297 -5.437 -33.539 1.00 95.19 86 LEU A C 1
ATOM 688 O O . LEU A 1 86 ? 30.368 -5.470 -34.146 1.00 95.19 86 LEU A O 1
ATOM 692 N N . PHE A 1 87 ? 28.161 -5.019 -34.106 1.00 92.88 87 PHE A N 1
ATOM 693 C CA . PHE A 1 87 ? 28.099 -4.549 -35.493 1.00 92.88 87 PHE A CA 1
ATOM 694 C C . PHE A 1 87 ? 28.934 -3.286 -35.720 1.00 92.88 87 PHE A C 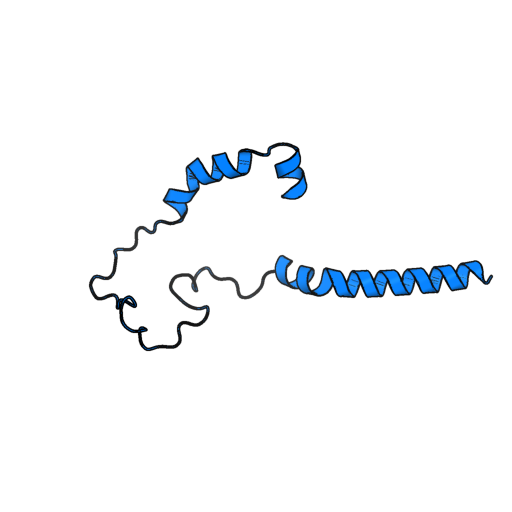1
ATOM 696 O O . PHE A 1 87 ? 29.648 -3.203 -36.719 1.00 92.88 87 PHE A O 1
ATOM 703 N N . ALA A 1 88 ? 28.893 -2.326 -34.792 1.00 90.88 88 ALA A N 1
ATOM 704 C CA . ALA A 1 88 ? 29.695 -1.108 -34.871 1.00 90.88 88 ALA A CA 1
ATOM 705 C C . ALA A 1 88 ? 31.205 -1.384 -34.779 1.00 90.88 88 ALA A C 1
ATOM 707 O O . ALA A 1 88 ? 31.972 -0.713 -35.456 1.00 90.88 88 ALA A O 1
ATOM 708 N N . LYS A 1 89 ? 31.629 -2.383 -33.991 1.00 89.00 89 LYS A N 1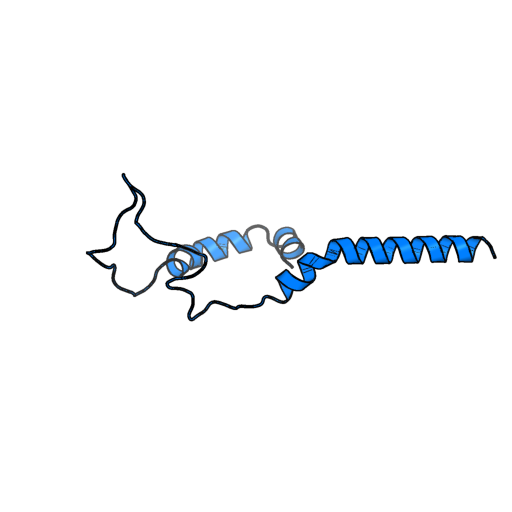
ATOM 709 C CA . LYS A 1 89 ? 33.035 -2.817 -33.899 1.00 89.00 89 LYS A CA 1
ATOM 710 C C . LYS A 1 89 ? 33.520 -3.562 -35.150 1.00 89.00 89 LYS A C 1
ATOM 712 O O . LYS A 1 89 ? 34.714 -3.588 -35.416 1.00 89.00 89 LYS A O 1
ATOM 717 N N . SER A 1 90 ? 32.614 -4.233 -35.862 1.00 78.75 90 SER A N 1
ATOM 718 C CA . SER A 1 90 ? 32.938 -5.019 -37.064 1.00 78.75 90 SER A CA 1
ATOM 719 C C . SER A 1 90 ? 33.057 -4.195 -38.353 1.00 78.75 90 SER A C 1
ATOM 721 O O . SER A 1 90 ? 33.387 -4.759 -39.395 1.00 78.75 90 SER A O 1
ATOM 723 N N . ARG A 1 91 ? 32.760 -2.893 -38.287 1.00 63.69 91 ARG A N 1
ATOM 724 C CA . ARG A 1 91 ? 33.003 -1.910 -39.348 1.00 63.69 91 ARG A CA 1
ATOM 725 C C . ARG A 1 91 ? 34.305 -1.172 -39.081 1.00 63.69 91 ARG A C 1
ATOM 727 O O . ARG A 1 91 ? 34.952 -0.807 -40.083 1.00 63.69 91 ARG A O 1
#

Radius of gyration: 24.05 Å; chains: 1; bounding box: 55×35×56 Å

Sequence (91 aa):
LFLWGNKFFPGLGDWYLARTGYKSQQTDEPRDPERPFNLWQPVDGDFGAHGAFDARAKERSWYLEMNKYVRPVALAGGALLGVAALFAKSR

pLDDT: mean 88.88, std 6.95, range [60.0, 97.5]

Secondary structure (DSSP, 8-state):
-HHHHHHH-TTHHHHHHHHHHHHHT--SSPPPTTPPP-SSSPPSS---S-STTGGG--S--HHHHHHHHHHHHHHHHHHHHHHHHHHHHT-

Foldseek 3Di:
DVVVCCVVPVCPVVVVCVVPVVVVPDDPDDDDPPDDDPPPHHDDDDPPPDDPCNVVDDPDDPVVVCVVCVVVVVVVVVVVVVVVVVVVVVD